Protein AF-A0A9N7UUV6-F1 (afdb_monomer_lite)

Foldseek 3Di:
DDKFQDQDDPPQFQPFDADPPPRHGQFTWHFFDADPVVRDTDRRITDTGGCVVCVVVVVVCVVPVDPCSCVVVVDDDPVVVCVVVVVDDPPPD

Organism: Pleuronectes platessa (NCBI:txid8262)

pLDDT: mean 89.48, std 10.87, range [38.75, 97.75]

Structure (mmCIF, N/CA/C/O backbone):
data_AF-A0A9N7UUV6-F1
#
_entry.id   AF-A0A9N7UUV6-F1
#
loop_
_atom_site.group_PDB
_atom_site.id
_atom_site.type_symbol
_atom_site.label_atom_id
_atom_site.label_alt_id
_atom_site.label_comp_id
_atom_site.label_asym_id
_atom_site.label_entity_id
_atom_site.label_seq_id
_atom_site.pdbx_PDB_ins_code
_atom_site.Cartn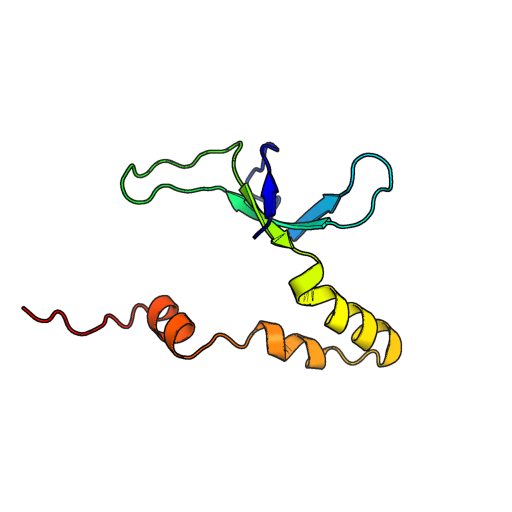_x
_atom_site.Cartn_y
_atom_site.Cartn_z
_atom_site.occupancy
_atom_site.B_iso_or_equiv
_atom_site.auth_seq_id
_atom_site.auth_comp_id
_atom_site.auth_asym_id
_atom_site.auth_atom_id
_atom_site.pdbx_PDB_model_num
ATOM 1 N N . MET A 1 1 ? 0.457 -5.695 -4.344 1.00 87.88 1 MET A N 1
ATOM 2 C CA . MET A 1 1 ? 0.297 -4.229 -4.486 1.00 87.88 1 MET A CA 1
ATOM 3 C C . MET A 1 1 ? -0.942 -3.960 -5.321 1.00 87.88 1 MET A C 1
ATOM 5 O O . MET A 1 1 ? -1.244 -4.780 -6.177 1.00 87.88 1 MET A O 1
ATOM 9 N N . LEU A 1 2 ? -1.660 -2.867 -5.066 1.00 94.50 2 LEU A N 1
ATOM 10 C CA . LEU A 1 2 ? -2.701 -2.372 -5.973 1.00 94.50 2 LEU A CA 1
ATOM 11 C C . LEU A 1 2 ? -2.056 -1.481 -7.032 1.00 94.50 2 LEU A C 1
ATOM 13 O O . LEU A 1 2 ? -1.110 -0.762 -6.719 1.00 94.50 2 LEU A O 1
ATOM 17 N N . GLN A 1 3 ? -2.575 -1.516 -8.253 1.00 95.50 3 GLN A N 1
ATOM 18 C CA . GLN A 1 3 ? -2.106 -0.679 -9.352 1.00 95.50 3 GLN A CA 1
ATOM 19 C C . GLN A 1 3 ? -3.221 0.269 -9.783 1.00 95.50 3 GLN A C 1
ATOM 21 O O . GLN A 1 3 ? -4.374 -0.151 -9.892 1.00 95.50 3 GLN A O 1
ATOM 26 N N . THR A 1 4 ? -2.888 1.534 -10.033 1.00 94.25 4 THR A N 1
ATOM 27 C CA . THR A 1 4 ? -3.847 2.511 -10.564 1.00 94.25 4 THR A CA 1
ATOM 28 C C . THR A 1 4 ? -3.247 3.294 -11.722 1.00 94.25 4 THR A C 1
ATOM 30 O O . THR A 1 4 ? -2.024 3.397 -11.839 1.00 94.25 4 THR A O 1
ATOM 33 N N . THR A 1 5 ? -4.120 3.859 -12.558 1.00 95.12 5 THR A N 1
ATOM 34 C CA . THR A 1 5 ? -3.738 4.766 -13.648 1.00 95.12 5 THR A CA 1
ATOM 35 C C . THR A 1 5 ? -3.881 6.247 -13.291 1.00 95.12 5 THR A C 1
ATOM 37 O O . THR A 1 5 ? -3.715 7.128 -14.137 1.00 95.12 5 THR A O 1
ATOM 40 N N . CYS A 1 6 ? -4.197 6.541 -12.026 1.00 91.75 6 CYS A N 1
ATOM 41 C CA . CYS A 1 6 ? -4.333 7.905 -11.539 1.00 91.75 6 CYS A CA 1
ATOM 42 C C . CYS A 1 6 ? -3.019 8.674 -11.717 1.00 91.75 6 CYS A C 1
ATOM 44 O O . CYS A 1 6 ? -1.933 8.123 -11.525 1.00 91.75 6 CYS A O 1
ATOM 46 N N . ALA A 1 7 ? -3.118 9.960 -12.048 1.00 90.50 7 ALA A N 1
ATOM 47 C CA . ALA A 1 7 ? -1.962 10.843 -12.042 1.00 90.50 7 ALA A CA 1
ATOM 48 C C . ALA A 1 7 ? -1.488 11.034 -10.593 1.00 90.50 7 ALA A C 1
ATOM 50 O O . ALA A 1 7 ? -2.221 11.572 -9.765 1.00 90.50 7 ALA A O 1
ATOM 51 N N . VAL A 1 8 ? -0.275 10.574 -10.287 1.00 90.12 8 VAL A N 1
ATOM 52 C CA . VAL A 1 8 ? 0.338 10.694 -8.961 1.00 90.12 8 VAL A CA 1
ATOM 53 C C . VAL A 1 8 ? 1.631 11.490 -9.099 1.00 90.12 8 VAL A C 1
ATOM 55 O O . VAL A 1 8 ? 2.533 11.128 -9.857 1.00 90.12 8 VAL A O 1
ATOM 58 N N . GLN A 1 9 ? 1.712 12.602 -8.371 1.00 88.81 9 GLN A N 1
ATOM 59 C CA . GLN A 1 9 ? 2.869 13.495 -8.358 1.00 88.81 9 GLN A CA 1
ATOM 60 C C . GLN A 1 9 ? 3.639 13.395 -7.037 1.00 88.81 9 GLN A C 1
ATOM 62 O O . GLN A 1 9 ? 3.187 12.773 -6.073 1.00 88.81 9 GLN A O 1
ATOM 67 N N . ALA A 1 10 ? 4.824 14.005 -6.995 1.00 87.69 10 ALA A N 1
ATOM 68 C CA . ALA A 1 10 ? 5.581 14.139 -5.756 1.00 87.69 10 ALA A CA 1
ATOM 69 C C . ALA A 1 10 ? 4.718 14.808 -4.670 1.00 87.69 10 ALA A C 1
ATOM 71 O O . ALA A 1 10 ? 3.974 15.745 -4.949 1.00 87.69 10 ALA A O 1
ATOM 72 N N . GLY A 1 11 ? 4.797 14.296 -3.442 1.00 90.75 11 GLY A N 1
ATOM 73 C CA . GLY A 1 11 ? 3.954 14.735 -2.323 1.00 90.75 11 GLY A CA 1
ATOM 74 C C . GLY A 1 11 ? 2.641 13.962 -2.164 1.00 90.75 11 GLY A C 1
ATOM 75 O O . GLY A 1 11 ? 2.036 14.035 -1.103 1.00 90.75 11 GLY A O 1
ATOM 76 N N . ALA A 1 12 ? 2.225 13.154 -3.145 1.00 92.38 12 ALA A N 1
ATOM 77 C CA . ALA A 1 12 ? 1.022 12.322 -3.025 1.00 92.38 12 ALA A CA 1
ATOM 78 C C . ALA A 1 12 ? 1.231 11.015 -2.227 1.00 92.38 12 ALA A C 1
ATOM 80 O O . ALA A 1 12 ? 0.277 10.263 -2.012 1.00 92.38 12 ALA A O 1
ATOM 81 N N . SER A 1 13 ? 2.461 10.714 -1.796 1.00 92.69 13 SER A N 1
ATOM 82 C CA . SER A 1 13 ? 2.767 9.543 -0.965 1.00 92.69 13 SER A CA 1
ATOM 83 C C . SER A 1 13 ? 1.932 9.541 0.319 1.00 92.69 13 SER A C 1
ATOM 85 O O . SER A 1 13 ? 1.831 10.550 1.010 1.00 92.69 13 SER A O 1
ATOM 87 N N . GLY A 1 14 ? 1.332 8.395 0.639 1.00 94.19 14 GLY A N 1
ATOM 88 C CA . GLY A 1 14 ? 0.404 8.245 1.762 1.00 94.19 14 GLY A CA 1
ATOM 89 C C . GLY A 1 14 ? -1.044 8.646 1.455 1.00 94.19 14 GLY A C 1
ATOM 90 O O . GLY A 1 14 ? -1.920 8.386 2.277 1.00 94.19 14 GLY A O 1
ATOM 91 N N . GLY A 1 15 ? -1.328 9.217 0.278 1.00 95.56 15 GLY A N 1
ATOM 92 C CA . GLY A 1 15 ? -2.687 9.555 -0.151 1.00 95.56 15 GLY A CA 1
ATOM 93 C C . GLY A 1 15 ? -3.605 8.331 -0.258 1.00 95.56 15 GLY A C 1
ATOM 94 O O . GLY A 1 15 ? -3.155 7.222 -0.546 1.00 95.56 15 GLY A O 1
ATOM 95 N N . ALA A 1 16 ? -4.906 8.522 -0.032 1.00 96.44 16 ALA A N 1
ATOM 96 C CA . ALA A 1 16 ? -5.885 7.438 -0.048 1.00 96.44 16 ALA A CA 1
ATOM 97 C C . ALA A 1 16 ? -6.320 7.064 -1.473 1.00 96.44 16 ALA A C 1
ATOM 99 O O . ALA A 1 16 ? -6.733 7.914 -2.260 1.00 96.44 16 ALA A O 1
ATOM 100 N N . VAL A 1 17 ? -6.314 5.766 -1.773 1.00 96.94 17 VAL A N 1
ATOM 101 C CA . VAL A 1 17 ? -7.024 5.191 -2.920 1.00 96.94 17 VAL A CA 1
ATOM 102 C C . VAL A 1 17 ? -8.370 4.690 -2.422 1.00 96.94 17 VAL A C 1
ATOM 104 O O . VAL A 1 17 ? -8.414 3.816 -1.555 1.00 96.94 17 VAL A O 1
ATOM 107 N N . VAL A 1 18 ? -9.463 5.223 -2.963 1.00 97.50 18 VAL A N 1
ATOM 108 C CA . VAL A 1 18 ? -10.823 4.941 -2.481 1.00 97.50 18 VAL A CA 1
ATOM 109 C C . VAL A 1 18 ? -11.706 4.324 -3.559 1.00 97.50 18 VAL A C 1
ATOM 111 O O . VAL A 1 18 ? -11.532 4.572 -4.754 1.00 97.50 18 VAL A O 1
ATOM 114 N N . ARG A 1 19 ? -12.688 3.520 -3.145 1.00 97.19 19 ARG A N 1
ATOM 115 C CA . ARG A 1 19 ? -13.724 3.018 -4.049 1.00 97.19 19 ARG A CA 1
ATOM 116 C C . ARG A 1 19 ? -14.612 4.181 -4.491 1.00 97.19 19 ARG A C 1
ATOM 118 O O . ARG A 1 19 ? -15.204 4.852 -3.653 1.00 97.19 19 ARG A O 1
ATOM 125 N N . LYS A 1 20 ? -14.777 4.349 -5.808 1.00 95.50 20 LYS A N 1
ATOM 126 C CA . LYS A 1 20 ? -15.527 5.456 -6.436 1.00 95.50 20 LYS A CA 1
ATOM 127 C C . LYS A 1 20 ? -16.886 5.753 -5.788 1.00 95.50 20 LYS A C 1
ATOM 129 O O . LYS A 1 20 ? -17.218 6.914 -5.600 1.00 95.50 20 LYS A O 1
ATOM 134 N N . HIS A 1 21 ? -17.674 4.719 -5.494 1.00 97.50 21 HIS A N 1
ATOM 135 C CA . HIS A 1 21 ? -19.056 4.891 -5.033 1.00 97.50 21 HIS A CA 1
ATOM 136 C C . HIS A 1 21 ? -19.210 4.887 -3.509 1.00 97.50 21 HIS A C 1
ATOM 138 O O . HIS A 1 21 ? -20.032 5.634 -2.997 1.00 97.50 21 HIS A O 1
ATOM 144 N N . SER A 1 22 ? -18.447 4.062 -2.783 1.00 97.75 22 SER A N 1
ATOM 145 C CA . SER A 1 22 ? -18.590 3.928 -1.323 1.00 97.75 22 SER A CA 1
ATOM 146 C C . SER A 1 22 ? -17.620 4.798 -0.523 1.00 97.75 22 SER A C 1
ATOM 148 O O . SER A 1 22 ? -17.813 4.970 0.675 1.00 97.75 22 SER A O 1
ATOM 150 N N . GLY A 1 23 ? -16.547 5.302 -1.142 1.00 96.94 23 GLY A N 1
ATOM 151 C CA . GLY A 1 23 ? -15.470 6.000 -0.436 1.00 96.94 23 GLY A CA 1
ATOM 152 C C . GLY A 1 23 ? -14.597 5.087 0.433 1.00 96.94 23 GLY A C 1
ATOM 153 O O . GLY A 1 23 ? -13.703 5.572 1.121 1.00 96.94 23 GLY A O 1
ATOM 154 N N . GLU A 1 24 ? -14.816 3.769 0.406 1.00 97.12 24 GLU A N 1
ATOM 155 C CA . GLU A 1 24 ? -14.024 2.822 1.190 1.00 97.12 24 GLU A CA 1
ATOM 156 C C . GLU A 1 24 ? -12.553 2.854 0.778 1.00 97.12 24 GLU A C 1
ATOM 158 O O . GLU A 1 24 ? -12.227 2.829 -0.412 1.00 97.12 24 GLU A O 1
ATOM 163 N N . LEU A 1 25 ? -11.664 2.837 1.770 1.00 97.25 25 LEU A N 1
ATOM 164 C CA . LEU A 1 25 ? -10.227 2.770 1.551 1.00 97.25 25 LEU A CA 1
ATOM 165 C C . LEU A 1 25 ? -9.845 1.429 0.912 1.00 97.25 25 LEU A C 1
ATOM 167 O O . LEU A 1 25 ? -10.050 0.365 1.493 1.00 97.25 25 LEU A O 1
ATOM 171 N N . LEU A 1 26 ? -9.229 1.492 -0.264 1.00 9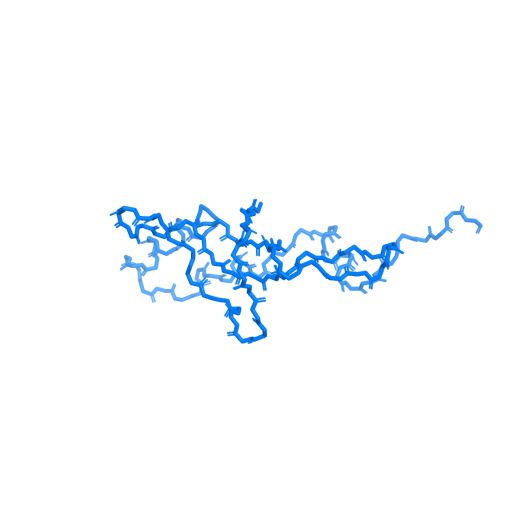7.31 26 LEU A N 1
ATOM 172 C CA . LEU A 1 26 ? -8.660 0.344 -0.966 1.00 97.31 26 LEU A CA 1
ATOM 173 C C . LEU A 1 26 ? -7.164 0.199 -0.671 1.00 97.31 26 LEU A C 1
ATOM 175 O O . LEU A 1 26 ? -6.657 -0.918 -0.570 1.00 97.31 26 LEU A O 1
ATOM 179 N N . GLY A 1 27 ? -6.454 1.313 -0.499 1.00 97.00 27 GLY A N 1
ATOM 180 C CA . GLY A 1 27 ? -5.026 1.324 -0.205 1.00 97.00 27 GLY A CA 1
ATOM 181 C C . GLY A 1 27 ? -4.455 2.730 -0.076 1.00 97.00 27 GLY A C 1
ATOM 182 O O . GLY A 1 27 ? -5.190 3.711 -0.160 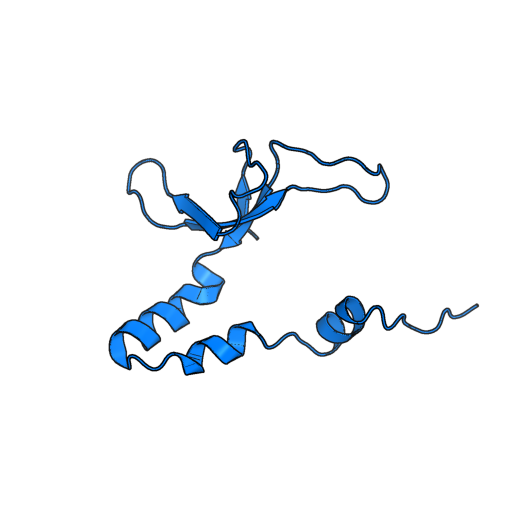1.00 97.00 27 GLY A O 1
ATOM 183 N N . ILE A 1 28 ? -3.142 2.815 0.116 1.00 96.94 28 ILE A N 1
ATOM 184 C CA . ILE A 1 28 ? -2.403 4.080 0.210 1.00 96.94 28 ILE A CA 1
ATOM 185 C C . ILE A 1 28 ? -1.368 4.186 -0.909 1.00 96.94 28 ILE A C 1
ATOM 187 O O . ILE A 1 28 ? -0.668 3.217 -1.210 1.00 96.94 28 ILE A O 1
ATOM 191 N N . VAL A 1 29 ? -1.276 5.359 -1.527 1.00 96.19 29 VAL A N 1
ATOM 192 C CA . VAL A 1 29 ? -0.329 5.655 -2.606 1.00 96.19 29 VAL A CA 1
ATOM 193 C C . VAL A 1 29 ? 1.098 5.533 -2.079 1.00 96.19 29 VAL A C 1
ATOM 195 O O . VAL A 1 29 ? 1.432 6.104 -1.041 1.00 96.19 29 VAL A O 1
ATOM 198 N N . SER A 1 30 ? 1.951 4.797 -2.795 1.00 94.56 30 SER A N 1
ATOM 199 C CA . SER A 1 30 ? 3.356 4.614 -2.418 1.00 94.56 30 SER A CA 1
ATOM 200 C C . SER A 1 30 ? 4.292 5.253 -3.439 1.00 94.56 30 SER A C 1
ATOM 202 O O . SER A 1 30 ? 4.996 6.206 -3.100 1.00 94.56 30 SER A O 1
ATOM 204 N N . SER A 1 31 ? 4.277 4.778 -4.686 1.00 91.44 31 SER A N 1
ATOM 205 C CA . SER A 1 31 ? 5.228 5.216 -5.711 1.00 91.44 31 SER A CA 1
ATOM 206 C C . SER A 1 31 ? 4.681 5.083 -7.130 1.00 91.44 31 SER A C 1
ATOM 208 O O . SER A 1 31 ? 3.781 4.287 -7.403 1.00 91.44 31 SER A O 1
ATOM 210 N N . ASN A 1 32 ? 5.270 5.845 -8.051 1.00 92.19 32 ASN A N 1
ATOM 211 C CA . ASN A 1 32 ? 5.084 5.636 -9.484 1.00 92.19 32 ASN A CA 1
ATOM 212 C C . ASN A 1 32 ? 5.890 4.427 -9.964 1.00 92.19 32 ASN A C 1
ATOM 214 O O . ASN A 1 32 ? 6.934 4.080 -9.407 1.00 92.19 32 ASN A O 1
ATOM 218 N N . THR A 1 33 ? 5.411 3.807 -11.035 1.00 91.31 33 THR A N 1
ATOM 219 C CA . THR A 1 33 ? 6.086 2.690 -11.686 1.00 91.31 33 THR A CA 1
ATOM 220 C C . THR A 1 33 ? 7.312 3.208 -12.408 1.00 91.31 33 THR A C 1
ATOM 222 O O . THR A 1 33 ? 7.231 4.144 -13.207 1.00 91.31 33 THR A O 1
ATOM 225 N N . ARG A 1 34 ? 8.450 2.576 -12.135 1.00 88.31 34 ARG A N 1
ATOM 226 C CA . ARG A 1 34 ? 9.721 2.874 -12.779 1.00 88.31 34 ARG A CA 1
ATOM 227 C C . ARG A 1 34 ? 10.258 1.609 -13.421 1.00 88.31 34 ARG A C 1
ATOM 229 O O . ARG A 1 34 ? 10.444 0.607 -12.736 1.00 88.31 34 ARG A O 1
ATOM 236 N N . ASP A 1 35 ? 10.526 1.681 -14.715 1.00 88.25 35 ASP A N 1
ATOM 237 C CA . ASP A 1 35 ? 11.302 0.665 -15.410 1.00 88.25 35 ASP A CA 1
ATOM 238 C C . ASP A 1 35 ? 12.787 1.005 -15.249 1.00 88.25 35 ASP A C 1
ATOM 240 O O . ASP A 1 35 ? 13.262 2.060 -15.679 1.00 88.25 35 ASP A O 1
ATOM 244 N N . LEU A 1 36 ? 13.516 0.118 -14.570 1.00 85.38 36 LEU A N 1
ATOM 245 C CA . LEU A 1 36 ? 14.942 0.289 -14.304 1.00 85.38 36 LEU A CA 1
ATOM 246 C C . LEU A 1 36 ? 15.807 0.015 -15.540 1.00 85.38 36 LEU A C 1
ATOM 248 O O . LEU A 1 36 ? 16.851 0.649 -15.679 1.00 85.38 36 LEU A O 1
ATOM 252 N N . ALA A 1 37 ? 15.378 -0.884 -16.430 1.00 87.44 37 ALA A N 1
ATOM 253 C CA . ALA A 1 37 ? 16.097 -1.201 -17.659 1.00 87.44 37 ALA A CA 1
ATOM 254 C C . ALA A 1 37 ? 15.963 -0.053 -18.667 1.00 87.44 37 ALA A C 1
ATOM 256 O O . ALA A 1 37 ? 16.965 0.428 -19.194 1.00 87.44 37 ALA A O 1
ATOM 257 N N . ALA A 1 38 ? 14.741 0.449 -18.860 1.00 90.25 38 ALA A N 1
ATOM 258 C CA . ALA A 1 38 ? 14.476 1.585 -19.742 1.00 90.25 38 ALA A CA 1
ATOM 259 C C . ALA A 1 38 ? 14.841 2.946 -19.117 1.00 90.25 38 ALA A C 1
ATOM 261 O O . ALA A 1 38 ? 14.917 3.946 -19.825 1.00 90.25 38 ALA A O 1
ATOM 262 N N . LYS A 1 39 ? 15.070 3.006 -17.796 1.00 91.31 39 LYS A N 1
ATOM 263 C CA . LYS A 1 39 ? 15.299 4.240 -17.015 1.00 91.31 39 LYS A CA 1
ATOM 264 C C . LYS A 1 39 ? 14.154 5.262 -17.125 1.00 91.31 39 LYS A C 1
ATOM 266 O O . LYS A 1 39 ? 14.383 6.462 -16.979 1.00 91.31 39 LYS A O 1
ATOM 271 N N . VAL A 1 40 ? 12.920 4.793 -17.315 1.00 92.56 40 VAL A N 1
ATOM 272 C CA . VAL A 1 40 ? 11.713 5.624 -17.479 1.00 92.56 40 VAL A CA 1
ATOM 273 C C . VAL A 1 40 ? 10.779 5.471 -16.277 1.00 92.56 40 VAL A C 1
ATOM 275 O O . VAL A 1 40 ? 10.654 4.393 -15.697 1.00 92.56 40 VAL A O 1
ATOM 278 N N . THR A 1 41 ? 10.101 6.559 -15.911 1.00 88.00 41 THR A N 1
ATOM 279 C CA . THR A 1 41 ? 8.994 6.561 -14.944 1.00 88.00 41 THR A CA 1
ATOM 280 C C . THR A 1 41 ? 7.681 6.750 -15.692 1.00 88.00 41 THR A C 1
ATOM 282 O O . THR A 1 41 ? 7.587 7.647 -16.523 1.00 88.00 41 THR A O 1
ATOM 285 N N . TYR A 1 42 ? 6.663 5.957 -15.361 1.00 89.94 42 TYR A N 1
ATOM 286 C CA . TYR A 1 42 ? 5.316 6.052 -15.925 1.00 89.94 42 TYR A CA 1
ATOM 287 C C . TYR A 1 42 ? 4.403 6.819 -14.952 1.00 89.94 42 TYR A C 1
ATOM 289 O O . TYR A 1 42 ? 3.970 6.247 -13.951 1.00 89.94 42 TYR A O 1
ATOM 297 N N . PRO A 1 43 ? 4.089 8.107 -15.195 1.00 82.75 43 PRO A N 1
ATOM 298 C CA . PRO A 1 43 ? 3.381 8.944 -14.215 1.00 82.75 43 PRO A CA 1
ATOM 299 C C . PRO A 1 43 ? 1.924 8.526 -13.969 1.00 82.75 43 PRO A C 1
ATOM 301 O O . PRO A 1 43 ? 1.368 8.785 -12.904 1.00 82.75 43 PRO A O 1
ATOM 304 N N . HIS A 1 44 ? 1.315 7.867 -14.956 1.00 89.56 44 HIS A N 1
ATOM 305 C CA . HIS A 1 44 ? -0.048 7.332 -14.909 1.00 89.56 44 HIS A CA 1
ATOM 306 C C . HIS A 1 44 ? -0.062 5.831 -14.627 1.00 89.56 44 HIS A C 1
ATOM 308 O O . HIS A 1 44 ? -0.955 5.120 -15.072 1.00 89.56 44 HIS A O 1
ATOM 314 N N . LEU A 1 45 ? 0.959 5.322 -13.946 1.00 93.19 45 LEU A N 1
ATOM 315 C CA . LEU A 1 45 ? 0.982 3.951 -13.472 1.00 93.19 45 LEU A CA 1
ATOM 316 C C . LEU A 1 45 ? 1.658 3.937 -12.112 1.00 93.19 45 LEU A C 1
ATOM 318 O O . LEU A 1 45 ? 2.868 4.111 -12.018 1.00 93.19 45 LEU A O 1
ATOM 322 N N . ASN A 1 46 ? 0.898 3.730 -11.046 1.00 93.06 46 ASN A N 1
ATOM 323 C CA . ASN A 1 46 ? 1.426 3.775 -9.684 1.00 93.06 46 ASN A CA 1
ATOM 324 C C . ASN A 1 46 ? 1.059 2.524 -8.894 1.00 93.06 46 ASN A C 1
ATOM 326 O O . ASN A 1 46 ? 0.050 1.865 -9.158 1.00 93.06 46 ASN A O 1
ATOM 330 N N . PHE A 1 47 ? 1.896 2.225 -7.906 1.00 94.75 47 PHE A N 1
ATOM 331 C CA . PHE A 1 47 ? 1.688 1.155 -6.955 1.00 94.75 47 PHE A CA 1
ATOM 332 C C . PHE A 1 47 ? 1.239 1.723 -5.614 1.00 94.75 47 PHE A C 1
ATOM 334 O O . PHE A 1 47 ? 1.822 2.657 -5.057 1.00 94.75 47 PHE A O 1
ATOM 341 N N . SER A 1 48 ? 0.194 1.107 -5.079 1.00 96.00 48 SER A N 1
ATOM 342 C CA . SER A 1 48 ? -0.404 1.442 -3.796 1.00 96.00 48 SER A CA 1
ATOM 343 C C . SER A 1 48 ? -0.385 0.233 -2.866 1.00 96.00 48 SER A C 1
ATOM 345 O O . SER A 1 48 ? -0.579 -0.912 -3.295 1.00 96.00 48 SER A O 1
ATOM 347 N N . ILE A 1 49 ? -0.147 0.479 -1.580 1.00 96.12 49 ILE A N 1
ATOM 348 C CA . ILE A 1 49 ? -0.159 -0.554 -0.543 1.00 96.12 49 ILE A CA 1
ATOM 349 C C . ILE A 1 49 ? -1.627 -0.887 -0.245 1.00 96.12 49 ILE A C 1
ATOM 351 O O . ILE A 1 49 ? -2.363 0.004 0.183 1.00 96.12 49 ILE A O 1
ATOM 355 N N . PRO A 1 50 ? -2.084 -2.133 -0.471 1.00 96.81 50 PRO A N 1
ATOM 356 C CA . PRO A 1 50 ? -3.470 -2.512 -0.218 1.00 96.81 50 PRO A CA 1
ATOM 357 C C . PRO A 1 50 ? -3.833 -2.369 1.262 1.00 96.81 50 PRO A C 1
ATOM 359 O O . PRO A 1 50 ? -3.035 -2.720 2.133 1.00 96.81 50 PRO A O 1
ATOM 362 N N . VAL A 1 51 ? -5.070 -1.960 1.553 1.00 96.94 51 VAL A N 1
ATOM 363 C CA . VAL A 1 51 ? -5.579 -1.842 2.930 1.00 96.94 51 VAL A CA 1
ATOM 364 C C . VAL A 1 51 ? -5.463 -3.156 3.701 1.00 96.94 51 VAL A C 1
ATOM 366 O O . VAL A 1 51 ? -5.190 -3.152 4.898 1.00 96.94 51 VAL A O 1
ATOM 369 N N . THR A 1 52 ? -5.580 -4.294 3.014 1.00 95.44 52 THR A N 1
ATOM 370 C CA . THR A 1 52 ? -5.484 -5.635 3.606 1.00 95.44 52 THR A CA 1
ATOM 371 C C . THR A 1 52 ? -4.153 -5.896 4.315 1.00 95.44 52 THR A C 1
ATOM 373 O O . THR A 1 52 ? -4.124 -6.714 5.232 1.00 95.44 52 THR A O 1
ATOM 376 N N . VAL A 1 53 ? -3.082 -5.173 3.960 1.00 94.00 53 VAL A N 1
ATOM 377 C CA . VAL A 1 53 ? -1.766 -5.269 4.613 1.00 94.00 53 VAL A CA 1
ATOM 378 C C . VAL A 1 53 ? -1.813 -4.763 6.058 1.00 94.00 53 VAL A C 1
ATOM 380 O O . VAL A 1 53 ? -1.208 -5.363 6.941 1.00 94.00 53 VAL A O 1
ATOM 383 N N . PHE A 1 54 ? -2.554 -3.685 6.326 1.00 94.19 54 PHE A N 1
ATOM 384 C CA . PHE A 1 54 ? -2.558 -3.010 7.631 1.00 94.19 54 PHE A CA 1
ATOM 385 C C . PHE A 1 54 ? -3.930 -2.993 8.321 1.00 94.19 54 PHE A C 1
ATOM 387 O O . PHE A 1 54 ? -4.028 -2.603 9.483 1.00 94.19 54 PHE A O 1
ATOM 394 N N . GLN A 1 55 ? -4.994 -3.475 7.669 1.00 95.62 55 GLN A N 1
ATOM 395 C CA . GLN A 1 55 ? -6.367 -3.434 8.186 1.00 95.62 55 GLN A CA 1
ATOM 396 C C . GLN A 1 55 ? -6.506 -4.092 9.563 1.00 95.62 55 GLN A C 1
ATOM 398 O O . GLN A 1 55 ? -7.164 -3.545 10.448 1.00 95.62 55 GLN A O 1
ATOM 403 N N . ARG A 1 56 ? -5.896 -5.269 9.763 1.00 95.06 56 ARG A N 1
ATOM 404 C CA . ARG A 1 56 ? -5.947 -5.973 11.057 1.00 95.06 56 ARG A CA 1
ATOM 405 C C . ARG A 1 56 ? -5.267 -5.167 12.166 1.00 95.06 56 ARG A C 1
ATOM 407 O O . ARG A 1 56 ? -5.766 -5.149 13.287 1.00 95.06 56 ARG A O 1
ATOM 414 N N . LEU A 1 57 ? -4.175 -4.477 11.841 1.00 95.31 57 LEU A N 1
ATOM 415 C CA . LEU A 1 57 ? -3.423 -3.660 12.795 1.00 95.31 57 LEU A CA 1
ATOM 416 C C . LEU A 1 57 ? -4.201 -2.411 13.174 1.00 95.31 57 LEU A C 1
ATOM 418 O O . LEU A 1 57 ? -4.351 -2.130 14.353 1.00 95.31 57 LEU A O 1
ATOM 422 N N . VAL A 1 58 ? -4.802 -1.731 12.196 1.00 94.44 58 VAL A N 1
ATOM 423 C CA . VAL A 1 58 ? -5.671 -0.576 12.461 1.00 94.44 58 VAL A CA 1
ATOM 424 C C . VAL A 1 58 ? -6.853 -0.967 13.354 1.00 94.44 58 VAL A C 1
ATOM 426 O O . VAL A 1 58 ? -7.133 -0.267 14.324 1.00 94.44 58 VAL A O 1
ATOM 429 N N . LYS A 1 59 ? -7.508 -2.110 13.097 1.00 95.69 59 LYS A N 1
ATOM 430 C CA . LYS A 1 59 ? -8.596 -2.616 13.956 1.00 95.69 59 LYS A CA 1
ATOM 431 C C . LYS A 1 59 ? -8.130 -2.884 15.388 1.00 95.69 59 LYS A C 1
ATOM 433 O O . LYS A 1 59 ? -8.807 -2.500 16.337 1.00 95.69 59 LYS A O 1
ATOM 438 N N . ARG A 1 60 ? -6.966 -3.515 15.557 1.00 95.75 60 ARG A N 1
ATOM 439 C CA . ARG A 1 60 ? -6.403 -3.789 16.885 1.00 95.75 60 ARG A CA 1
ATOM 440 C C . ARG A 1 60 ? -6.015 -2.490 17.599 1.00 95.75 60 ARG A C 1
ATOM 442 O O . ARG A 1 60 ? -6.318 -2.338 18.776 1.00 95.75 60 ARG A O 1
ATOM 449 N N . PHE A 1 61 ? -5.438 -1.527 16.884 1.00 96.88 61 PHE A N 1
ATOM 450 C CA . PHE A 1 61 ? -5.086 -0.215 17.423 1.00 96.88 61 PHE A CA 1
ATOM 451 C C . PHE A 1 61 ? -6.325 0.543 17.902 1.00 96.88 61 PHE A C 1
ATOM 453 O O . PHE A 1 61 ? -6.308 1.145 18.972 1.00 96.88 61 PHE A O 1
ATOM 460 N N . GLN A 1 62 ? -7.432 0.478 17.157 1.00 96.19 62 GLN A N 1
ATOM 461 C CA . GLN A 1 62 ? -8.690 1.095 17.578 1.00 96.19 62 GLN A CA 1
ATOM 462 C C . GLN A 1 62 ? -9.163 0.583 18.946 1.00 96.19 62 GLN A C 1
ATOM 464 O O . GLN A 1 62 ? -9.694 1.388 19.714 1.00 96.19 62 GLN A O 1
ATOM 469 N N . GLN A 1 63 ? -8.925 -0.699 19.247 1.00 97.06 63 GLN A N 1
ATOM 470 C CA . GLN A 1 63 ? -9.300 -1.354 20.503 1.00 97.06 63 GLN A CA 1
ATOM 471 C C . GLN A 1 63 ? -8.304 -1.086 21.639 1.00 97.06 63 GLN A C 1
ATOM 473 O O . GLN A 1 63 ? -8.725 -0.773 22.745 1.00 97.06 63 GLN A O 1
ATOM 478 N N . THR A 1 64 ? -6.997 -1.207 21.388 1.00 97.06 64 THR A N 1
ATOM 479 C CA . THR A 1 64 ? -5.981 -1.159 22.458 1.00 97.06 64 THR A CA 1
ATOM 480 C C . THR A 1 64 ? -5.334 0.210 22.647 1.00 97.06 64 THR A C 1
ATOM 482 O O . THR A 1 64 ? -4.707 0.438 23.674 1.00 97.06 64 THR A O 1
ATOM 485 N N . LYS A 1 65 ? -5.421 1.095 21.643 1.00 97.00 65 LYS A N 1
ATOM 486 C CA . LYS A 1 65 ? -4.667 2.360 21.528 1.00 97.00 65 LYS A CA 1
ATOM 487 C C . LYS A 1 65 ? -3.140 2.211 21.584 1.00 97.00 65 LYS A C 1
ATOM 489 O O . LYS A 1 65 ? -2.427 3.206 21.666 1.00 97.00 65 LYS A O 1
ATOM 494 N N . ASP A 1 66 ? -2.626 0.988 21.488 1.00 96.31 66 ASP A N 1
ATOM 495 C CA . ASP A 1 66 ? -1.191 0.722 21.526 1.00 96.31 66 ASP A CA 1
ATOM 496 C C . ASP A 1 66 ? -0.566 0.942 20.146 1.00 96.31 66 ASP A C 1
ATOM 498 O O . ASP A 1 66 ? -0.760 0.149 19.227 1.00 96.31 66 ASP A O 1
ATOM 502 N N . VAL A 1 67 ? 0.212 2.012 20.002 1.00 94.69 67 VAL A N 1
ATOM 503 C CA . VAL A 1 67 ? 0.927 2.334 18.758 1.00 94.69 67 VAL 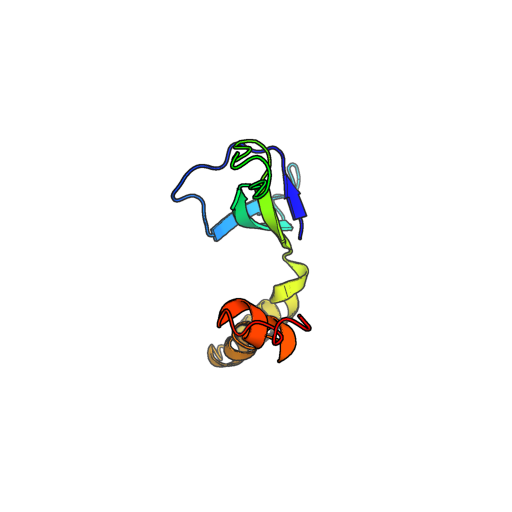A CA 1
ATOM 504 C C . VAL A 1 67 ? 2.054 1.346 18.443 1.00 94.69 67 VAL A C 1
ATOM 506 O O . VAL A 1 67 ? 2.420 1.184 17.279 1.00 94.69 67 VAL A O 1
ATOM 509 N N . ASN A 1 68 ? 2.593 0.642 19.444 1.00 94.75 68 ASN A N 1
ATOM 510 C CA . ASN A 1 68 ? 3.738 -0.248 19.247 1.00 94.75 68 ASN A CA 1
ATOM 511 C C . ASN A 1 68 ? 3.405 -1.455 18.374 1.00 94.75 68 ASN A C 1
ATOM 513 O O . ASN A 1 68 ? 4.306 -2.043 17.776 1.00 94.75 68 ASN A O 1
ATOM 517 N N . MET A 1 69 ? 2.126 -1.810 18.244 1.00 91.81 69 MET A N 1
ATOM 518 C CA . MET A 1 69 ? 1.716 -2.911 17.379 1.00 91.81 69 MET A CA 1
ATOM 519 C C . MET A 1 69 ? 2.068 -2.689 15.907 1.00 91.81 69 MET A C 1
ATOM 521 O O . MET A 1 69 ? 2.209 -3.663 15.175 1.00 91.81 69 MET A O 1
ATOM 525 N N . PHE A 1 70 ? 2.233 -1.438 15.461 1.00 93.81 70 PHE A N 1
ATOM 526 C CA . PHE A 1 70 ? 2.622 -1.145 14.082 1.00 93.81 70 PHE A CA 1
ATOM 527 C C . PHE A 1 70 ? 4.092 -1.461 13.795 1.00 93.81 70 PHE A C 1
ATOM 529 O O . PHE A 1 70 ? 4.438 -1.598 12.629 1.00 93.81 70 PHE A O 1
ATOM 536 N N . ARG A 1 71 ? 4.932 -1.696 14.817 1.00 92.44 71 ARG A N 1
ATOM 537 C CA . ARG A 1 71 ? 6.354 -2.063 14.653 1.00 92.44 71 ARG A CA 1
ATOM 538 C C . ARG A 1 71 ? 6.554 -3.309 13.790 1.00 92.44 71 ARG A C 1
ATOM 540 O O . ARG A 1 71 ? 7.598 -3.488 13.175 1.00 92.44 71 ARG A O 1
ATOM 547 N N . MET A 1 72 ? 5.554 -4.186 13.713 1.00 89.31 72 MET A N 1
ATOM 548 C CA . MET A 1 72 ? 5.611 -5.336 12.810 1.00 89.31 72 MET A CA 1
ATOM 549 C C . MET A 1 72 ? 5.641 -4.942 11.325 1.00 89.31 72 MET A C 1
ATOM 551 O O . MET A 1 72 ? 6.185 -5.692 10.522 1.00 89.31 72 MET A O 1
ATOM 555 N N . LEU A 1 73 ? 5.125 -3.768 10.950 1.00 90.12 73 LEU A N 1
ATOM 556 C CA . LEU A 1 73 ? 5.238 -3.244 9.584 1.00 90.12 73 LEU A CA 1
ATOM 557 C C . LEU A 1 73 ? 6.682 -2.856 9.229 1.00 90.12 73 LEU A C 1
ATOM 559 O O . LEU A 1 73 ? 7.042 -2.895 8.056 1.00 90.12 73 LEU A O 1
ATOM 563 N N . ASP A 1 74 ? 7.527 -2.581 10.227 1.00 88.69 74 ASP A N 1
ATOM 564 C CA . ASP A 1 74 ? 8.961 -2.316 10.041 1.00 88.69 74 ASP A CA 1
ATOM 565 C C . ASP A 1 74 ? 9.781 -3.612 9.910 1.00 88.69 74 ASP A C 1
ATOM 567 O O . ASP A 1 74 ? 10.996 -3.599 9.676 1.00 88.69 74 ASP A O 1
ATOM 571 N N . THR A 1 75 ? 9.139 -4.773 10.071 1.00 86.62 75 THR A N 1
ATOM 572 C CA . THR A 1 75 ? 9.812 -6.063 9.954 1.00 86.62 75 THR A CA 1
ATOM 573 C C . THR A 1 75 ? 9.761 -6.575 8.519 1.00 86.62 75 THR A C 1
ATOM 575 O O . THR A 1 75 ? 8.763 -7.102 8.049 1.00 86.62 75 THR A O 1
ATOM 578 N N . ALA A 1 76 ? 10.886 -6.451 7.819 1.00 85.69 76 ALA A N 1
ATOM 579 C CA . ALA A 1 76 ? 11.104 -7.135 6.548 1.00 85.69 76 ALA A CA 1
ATOM 580 C C . ALA A 1 76 ? 11.727 -8.525 6.758 1.00 85.69 76 ALA A C 1
ATOM 582 O O . ALA A 1 76 ? 12.523 -8.714 7.686 1.00 85.69 76 ALA A O 1
ATOM 583 N N . GLU A 1 77 ? 11.414 -9.480 5.881 1.00 87.12 77 GLU A N 1
ATOM 584 C CA . GLU A 1 77 ? 12.075 -10.789 5.850 1.00 87.12 77 GLU A CA 1
ATOM 585 C C . GLU A 1 77 ? 13.587 -10.652 5.622 1.00 87.12 77 GLU A C 1
ATOM 587 O O . GLU A 1 77 ? 14.064 -9.653 5.075 1.00 87.12 77 GLU A O 1
ATOM 592 N N . LYS A 1 78 ? 14.366 -11.663 6.031 1.00 87.06 78 LYS A N 1
ATOM 593 C CA . LYS A 1 78 ? 15.837 -11.634 5.927 1.00 87.06 78 LYS A CA 1
ATOM 594 C C . LYS A 1 78 ? 16.315 -11.319 4.507 1.00 87.06 78 LYS A C 1
ATOM 596 O O . LYS A 1 78 ? 17.211 -10.492 4.351 1.00 87.06 78 LYS A O 1
ATOM 601 N N . GLU A 1 79 ? 15.681 -11.916 3.502 1.00 83.38 79 GLU A N 1
ATOM 602 C CA . GLU A 1 79 ? 16.014 -11.710 2.090 1.00 83.38 79 GLU A CA 1
ATOM 603 C C . GLU A 1 79 ? 15.712 -10.279 1.632 1.00 83.38 79 GLU A C 1
ATOM 605 O O . GLU A 1 79 ? 16.562 -9.631 1.027 1.00 83.38 79 GLU A O 1
ATOM 610 N N . VAL A 1 80 ? 14.549 -9.736 2.002 1.00 83.69 80 VAL A N 1
ATOM 611 C CA . VAL A 1 80 ? 14.177 -8.345 1.697 1.00 83.69 80 VAL A CA 1
ATOM 612 C C . VAL A 1 80 ? 15.149 -7.369 2.362 1.00 83.69 80 VAL A C 1
ATOM 614 O O . VAL A 1 80 ? 15.658 -6.459 1.712 1.00 83.69 80 VAL A O 1
ATOM 617 N N . ARG A 1 81 ? 15.499 -7.602 3.634 1.00 85.19 81 ARG A N 1
ATOM 618 C CA . ARG A 1 81 ? 16.519 -6.813 4.342 1.00 85.19 81 ARG A CA 1
ATOM 619 C C . ARG A 1 81 ? 17.886 -6.894 3.663 1.00 85.19 81 ARG A C 1
ATOM 621 O O . ARG A 1 81 ? 18.610 -5.901 3.659 1.00 85.19 81 ARG A O 1
ATOM 628 N N . A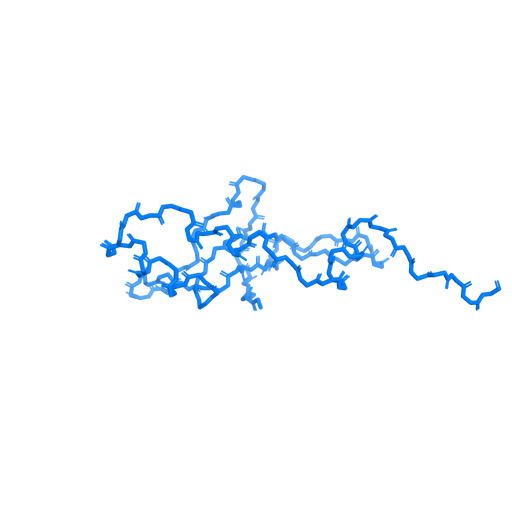RG A 1 82 ? 18.256 -8.062 3.125 1.00 85.44 82 ARG A N 1
ATOM 629 C CA . ARG A 1 82 ? 19.508 -8.257 2.382 1.00 85.44 82 ARG A CA 1
ATOM 630 C C . ARG A 1 82 ? 19.518 -7.392 1.119 1.00 85.44 82 ARG A C 1
ATOM 632 O O . ARG A 1 82 ? 20.467 -6.641 0.915 1.00 85.44 82 ARG A O 1
ATOM 639 N N . VAL A 1 83 ? 18.436 -7.426 0.337 1.00 84.25 83 VAL A N 1
ATOM 640 C CA . VAL A 1 83 ? 18.280 -6.596 -0.871 1.00 84.25 83 VAL A CA 1
ATOM 641 C C . VAL A 1 83 ? 18.296 -5.102 -0.530 1.00 84.25 83 VAL A C 1
ATOM 643 O O . VAL A 1 83 ? 19.026 -4.349 -1.166 1.00 84.25 83 VAL A O 1
ATOM 646 N N . TRP A 1 84 ? 17.560 -4.656 0.495 1.00 81.44 84 TRP A N 1
ATOM 647 C CA . TRP A 1 84 ? 17.525 -3.242 0.907 1.00 81.44 84 TRP A CA 1
ATOM 648 C C . TRP A 1 84 ? 18.868 -2.710 1.400 1.00 81.44 84 TRP A C 1
ATOM 650 O O . TRP A 1 84 ? 19.193 -1.553 1.154 1.00 81.44 84 TRP A O 1
ATOM 660 N N . ARG A 1 85 ? 19.671 -3.547 2.067 1.00 82.94 85 ARG A N 1
ATOM 661 C CA . ARG A 1 85 ? 21.046 -3.196 2.451 1.00 82.94 85 ARG A CA 1
ATOM 662 C C . ARG A 1 85 ? 22.033 -3.256 1.285 1.00 82.94 85 ARG A C 1
ATOM 664 O O . ARG A 1 85 ? 23.229 -3.115 1.522 1.00 82.94 85 ARG A O 1
ATOM 671 N N . LEU A 1 86 ? 21.558 -3.518 0.063 1.00 76.06 86 LEU A N 1
ATOM 672 C CA . LEU A 1 86 ? 22.386 -3.746 -1.122 1.00 76.06 86 LEU A CA 1
ATOM 673 C C . LEU A 1 86 ? 23.464 -4.814 -0.871 1.00 76.06 86 LEU A C 1
ATOM 675 O O . LEU A 1 86 ? 24.529 -4.802 -1.483 1.00 76.06 86 LEU A O 1
ATOM 679 N N . GLN A 1 87 ? 23.189 -5.751 0.043 1.00 70.31 87 GLN A N 1
ATOM 680 C CA . GLN A 1 87 ? 24.065 -6.879 0.321 1.00 70.31 87 GLN A CA 1
ATOM 681 C C . GLN A 1 87 ? 23.873 -7.865 -0.830 1.00 70.31 87 GLN A C 1
ATOM 683 O O . GLN A 1 87 ? 22.979 -8.712 -0.805 1.00 70.31 87 GLN A O 1
ATOM 688 N N . GLY A 1 88 ? 24.652 -7.691 -1.896 1.00 61.62 88 GLY A N 1
ATOM 689 C CA . GLY A 1 88 ? 24.632 -8.594 -3.039 1.00 61.62 88 GLY A CA 1
ATOM 690 C C . GLY A 1 88 ? 24.851 -10.039 -2.591 1.00 61.62 88 GLY A C 1
ATOM 691 O O . GLY A 1 88 ? 25.610 -10.304 -1.656 1.00 61.62 88 GLY A O 1
ATOM 692 N N . ALA A 1 89 ? 24.202 -10.992 -3.264 1.00 61.81 89 ALA A N 1
ATOM 693 C CA . ALA A 1 89 ? 24.781 -12.328 -3.299 1.00 61.81 89 ALA A CA 1
ATOM 694 C C . ALA A 1 89 ? 26.182 -12.182 -3.926 1.00 61.81 89 ALA A C 1
ATOM 696 O O . ALA A 1 89 ? 26.302 -11.430 -4.900 1.00 61.81 89 ALA A O 1
ATOM 697 N N . PRO A 1 90 ? 27.233 -12.825 -3.385 1.00 54.66 90 PRO A N 1
ATOM 698 C CA . PRO A 1 90 ? 28.528 -12.820 -4.046 1.00 54.66 90 PRO A CA 1
ATOM 699 C C . PRO A 1 90 ? 28.318 -13.289 -5.485 1.00 54.66 90 PRO A C 1
ATOM 701 O O . PRO A 1 90 ? 27.690 -14.326 -5.720 1.00 54.66 90 PRO A O 1
ATOM 704 N N . SER A 1 91 ? 28.778 -12.477 -6.437 1.00 52.09 91 SER A N 1
ATOM 705 C CA . SER A 1 91 ? 28.824 -12.865 -7.840 1.00 52.09 91 SER A CA 1
ATOM 706 C C . SER A 1 91 ? 29.568 -14.193 -7.914 1.00 52.09 91 SER A C 1
ATOM 708 O O . SER A 1 91 ? 30.725 -14.268 -7.512 1.00 52.09 91 SER A O 1
ATOM 710 N N . LYS A 1 92 ? 28.897 -15.254 -8.371 1.00 52.31 92 LYS A N 1
ATOM 711 C CA . LYS A 1 92 ? 29.569 -16.492 -8.772 1.00 52.31 92 LYS A CA 1
ATOM 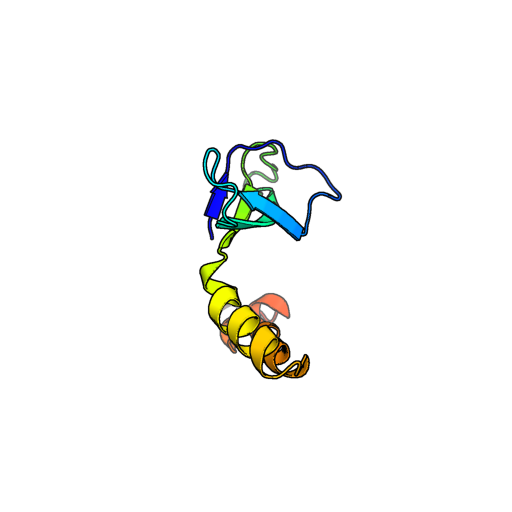712 C C . LYS A 1 92 ? 30.162 -16.264 -10.163 1.00 52.31 92 LYS A C 1
ATOM 714 O O . LYS A 1 92 ? 29.619 -16.764 -11.143 1.00 52.31 92 LYS A O 1
ATOM 719 N N . LEU A 1 93 ? 31.199 -15.436 -10.229 1.00 38.75 93 LEU A N 1
ATOM 720 C CA . LEU A 1 93 ? 32.109 -15.299 -11.363 1.00 38.75 93 LEU A CA 1
ATOM 721 C C . LEU A 1 93 ? 33.525 -15.331 -10.803 1.00 38.75 93 LEU A C 1
ATOM 723 O O . LEU A 1 93 ? 33.771 -14.551 -9.856 1.00 38.75 93 LEU A O 1
#

Secondary structure (DSSP, 8-state):
-EEE-S---TT-TTPEEE-TTT--EEEEEEEEEEETTTTEEEEEEEEEEEGGGTHHHHHHHHHH--GGGGGGGG---HHHHHHHTT-PPPP--

InterPro domains:
  IPR009003 Peptidase S1, PA clan [SSF50494] (1-65)
  IPR039245 Peroxisomal/glyoxysomal leader peptide-processing protease [PTHR21004] (1-90)

Radius of gyration: 16.86 Å; chains: 1; bounding box: 51×31×42 Å

Sequence (93 aa):
MLQTTCAVQAGASGGAVVRKHSGELLGIVSSNTRDLAAKVTYPHLNFSIPVTVFQRLVKRFQQTKDVNMFRMLDTAEKEVRRVWRLQGAPSKL